Protein AF-A0A842Q7H6-F1 (afdb_monomer_lite)

pLDDT: mean 71.82, std 13.07, range [41.47, 90.31]

Structure (mmCIF, N/CA/C/O backbone):
data_AF-A0A842Q7H6-F1
#
_entry.id   AF-A0A842Q7H6-F1
#
loop_
_atom_site.group_PDB
_atom_site.id
_atom_site.type_symbol
_atom_site.label_atom_id
_atom_site.label_alt_id
_atom_site.label_comp_id
_atom_site.label_asym_id
_atom_site.label_entity_id
_atom_site.label_seq_id
_atom_site.pdbx_PDB_ins_code
_atom_site.Cartn_x
_atom_site.Cartn_y
_atom_site.Cartn_z
_atom_site.occupancy
_atom_site.B_iso_or_equiv
_atom_site.auth_seq_id
_atom_site.auth_comp_id
_atom_site.auth_asym_id
_atom_site.auth_atom_id
_atom_site.pdbx_PDB_model_num
ATOM 1 N N . LEU A 1 1 ? -30.939 -6.837 40.931 1.00 61.22 1 LEU A N 1
ATOM 2 C CA . LEU A 1 1 ? -31.053 -6.290 39.554 1.00 61.22 1 LEU A CA 1
ATOM 3 C C . LEU A 1 1 ? -29.913 -5.327 39.204 1.00 61.22 1 LEU A C 1
ATOM 5 O O . LEU A 1 1 ? -29.308 -5.512 38.159 1.00 61.22 1 LEU A O 1
ATOM 9 N N . SER A 1 2 ? -29.552 -4.369 40.066 1.00 64.31 2 SER A N 1
ATOM 10 C CA . SER A 1 2 ? -28.42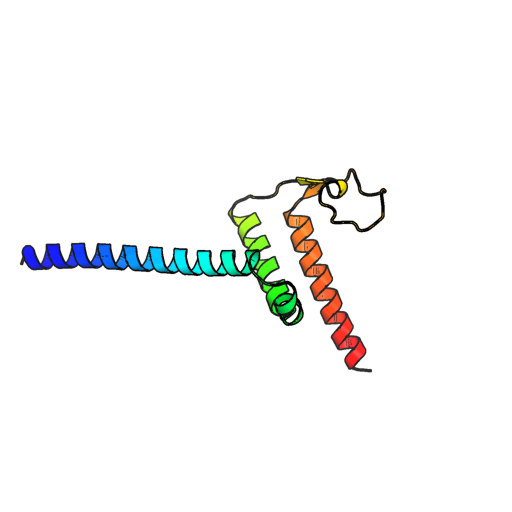4 -3.437 39.839 1.00 64.31 2 SER A CA 1
ATOM 11 C C . SER A 1 2 ? -27.049 -4.114 39.701 1.00 64.31 2 SER A C 1
ATOM 13 O O . SER A 1 2 ? -26.280 -3.755 38.820 1.00 64.31 2 SER A O 1
ATOM 15 N N . LEU A 1 3 ? -26.765 -5.144 40.506 1.00 68.00 3 LEU A N 1
ATOM 16 C CA . LEU A 1 3 ? -25.514 -5.921 40.442 1.00 68.00 3 LEU A CA 1
ATOM 17 C C . LEU A 1 3 ? -25.302 -6.644 39.099 1.00 68.00 3 LEU A C 1
ATOM 19 O O . LEU A 1 3 ? -24.196 -6.635 38.572 1.00 68.00 3 LEU A O 1
ATOM 23 N N . LEU A 1 4 ? -26.369 -7.213 38.527 1.00 69.06 4 LEU A N 1
ATOM 24 C CA . LEU A 1 4 ? -26.345 -7.866 37.208 1.00 69.06 4 LEU A CA 1
ATOM 25 C C . LEU A 1 4 ? -26.145 -6.860 36.067 1.00 69.06 4 LEU A C 1
ATOM 27 O O . LEU A 1 4 ? -25.526 -7.174 35.056 1.00 69.06 4 LEU A O 1
ATOM 31 N N . LYS A 1 5 ? -26.659 -5.637 36.234 1.00 71.56 5 LYS A N 1
ATOM 32 C CA . LYS A 1 5 ? -26.483 -4.560 35.257 1.00 71.56 5 LYS A CA 1
ATOM 33 C C . LYS A 1 5 ? -25.039 -4.044 35.254 1.00 71.56 5 LYS A C 1
ATOM 35 O O . LYS A 1 5 ? -24.456 -3.898 34.185 1.00 71.56 5 LYS A O 1
ATOM 40 N N . ASN A 1 6 ? -24.444 -3.866 36.435 1.00 76.31 6 ASN A N 1
ATOM 41 C CA . ASN A 1 6 ? -23.047 -3.446 36.557 1.00 76.31 6 ASN A CA 1
ATOM 42 C C . ASN A 1 6 ? -22.074 -4.505 36.020 1.00 76.31 6 ASN A C 1
ATOM 44 O O . ASN A 1 6 ? -21.147 -4.157 35.294 1.00 76.31 6 ASN A O 1
ATOM 48 N N . SER A 1 7 ? -22.298 -5.792 36.310 1.00 73.19 7 SER A N 1
ATOM 49 C CA . SER A 1 7 ? -21.436 -6.859 35.782 1.00 73.19 7 SER A CA 1
ATOM 50 C C . SER A 1 7 ? -21.556 -7.013 34.261 1.00 73.19 7 SER A C 1
ATOM 52 O O . SER A 1 7 ? -20.557 -7.262 33.589 1.00 73.19 7 SER A O 1
ATOM 54 N N . SER A 1 8 ? -22.752 -6.802 33.704 1.00 75.25 8 SER A N 1
ATOM 55 C CA . SER A 1 8 ? -22.994 -6.771 32.257 1.00 75.25 8 SER A CA 1
ATOM 56 C C . SER A 1 8 ? -22.254 -5.622 31.563 1.00 75.25 8 SER A C 1
ATOM 58 O O . SER A 1 8 ? -21.650 -5.833 30.513 1.00 75.25 8 SER A O 1
ATOM 60 N N . GLU A 1 9 ? -22.294 -4.406 32.116 1.00 77.50 9 GLU A N 1
ATOM 61 C CA . GLU A 1 9 ? -21.574 -3.252 31.554 1.00 77.50 9 GLU A CA 1
ATOM 62 C C . GLU A 1 9 ? -20.056 -3.426 31.636 1.00 77.50 9 GLU A C 1
ATOM 64 O O . GLU A 1 9 ? -19.334 -3.109 30.687 1.00 77.50 9 GLU A O 1
ATOM 69 N N . GLU A 1 10 ? -19.562 -3.959 32.752 1.00 79.56 10 GLU A N 1
ATOM 70 C CA . GLU A 1 10 ? -18.137 -4.211 32.933 1.00 79.56 10 GLU A CA 1
ATOM 71 C C . GLU A 1 10 ? -17.631 -5.296 31.970 1.00 79.56 10 GLU A C 1
ATOM 73 O O . GLU A 1 10 ? -16.566 -5.151 31.367 1.00 79.56 10 GLU A O 1
ATOM 78 N N . TYR A 1 11 ? -18.425 -6.346 31.748 1.00 76.69 11 TYR A N 1
ATOM 79 C CA . TYR A 1 11 ? -18.128 -7.384 30.7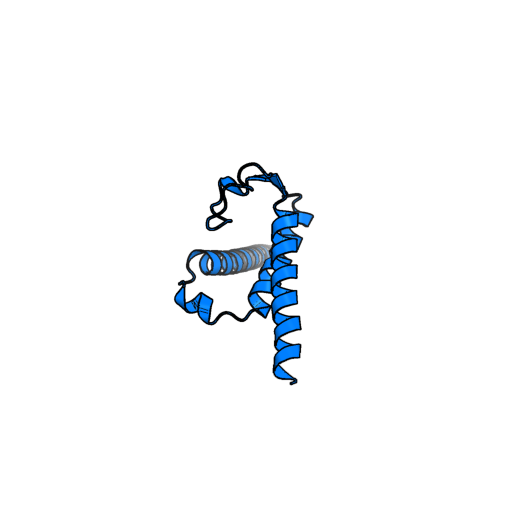65 1.00 76.69 11 TYR A CA 1
ATOM 80 C C . TYR A 1 11 ? -18.124 -6.839 29.329 1.00 76.69 11 TYR A C 1
ATOM 82 O O . TYR A 1 11 ? -17.182 -7.097 28.580 1.00 76.69 11 TYR A O 1
ATOM 90 N N . ALA A 1 12 ? -19.116 -6.024 28.957 1.00 76.44 12 ALA A N 1
ATOM 91 C CA . ALA A 1 12 ? -19.185 -5.406 27.633 1.00 76.44 12 ALA A CA 1
ATOM 92 C C . ALA A 1 12 ? -17.976 -4.495 27.350 1.00 76.44 12 ALA A C 1
ATOM 94 O O . ALA A 1 12 ? -17.416 -4.535 26.254 1.00 76.44 12 ALA A O 1
ATOM 95 N N . LYS A 1 13 ? -17.509 -3.731 28.350 1.00 83.06 13 LYS A N 1
ATOM 96 C CA . LYS A 1 13 ? -16.276 -2.932 28.237 1.00 83.06 13 LYS A CA 1
ATOM 97 C C . LYS A 1 13 ? -15.036 -3.798 28.016 1.00 83.06 13 LYS A C 1
ATOM 99 O O . LYS A 1 13 ? -14.212 -3.464 27.167 1.00 83.06 13 LYS A O 1
ATOM 104 N N . ARG A 1 14 ? -14.901 -4.908 28.751 1.00 80.88 14 ARG A N 1
ATOM 105 C CA . ARG A 1 14 ? -13.771 -5.842 28.586 1.00 80.88 14 ARG A CA 1
ATOM 106 C C . ARG A 1 14 ? -13.777 -6.498 27.206 1.00 80.88 14 ARG A C 1
ATOM 108 O O . ARG A 1 14 ? -12.723 -6.606 26.589 1.00 80.88 14 ARG A O 1
ATOM 115 N N . LEU A 1 15 ? -14.953 -6.878 26.708 1.00 80.94 15 LEU A N 1
ATOM 116 C CA . LEU A 1 15 ? -15.108 -7.467 25.379 1.00 80.94 15 LEU A CA 1
ATOM 117 C C . LEU A 1 15 ? -14.757 -6.460 24.272 1.00 80.94 15 LEU A C 1
ATOM 119 O O . LEU A 1 15 ? -14.000 -6.792 23.367 1.00 80.94 15 LEU A O 1
ATOM 123 N N . GLY A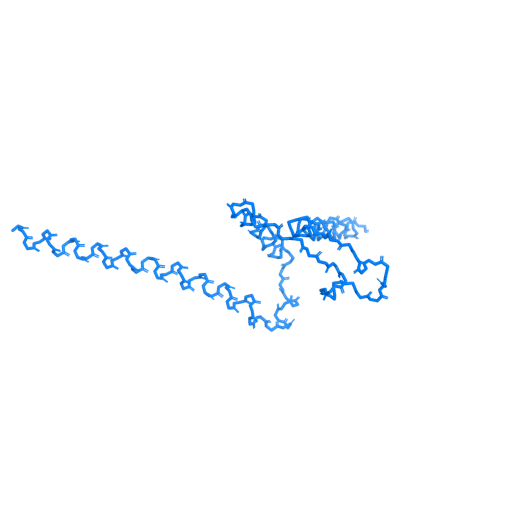 1 16 ? -15.230 -5.214 24.382 1.00 77.06 16 GLY A N 1
ATOM 124 C CA . GLY A 1 16 ? -14.866 -4.144 23.448 1.00 77.06 16 GLY A CA 1
ATOM 125 C C . GLY A 1 16 ? -13.359 -3.865 23.427 1.00 77.06 16 GLY A C 1
ATOM 126 O O . GLY A 1 16 ? -12.774 -3.726 22.357 1.00 77.06 16 GLY A O 1
ATOM 127 N N . GLY A 1 17 ? -12.711 -3.865 24.597 1.00 80.44 17 GLY A N 1
ATOM 128 C CA . GLY A 1 17 ? -11.254 -3.730 24.696 1.00 80.44 17 GLY A CA 1
ATOM 129 C C . GLY A 1 17 ? -10.486 -4.892 24.056 1.00 80.44 17 GLY A C 1
ATOM 130 O O . GLY A 1 17 ? -9.464 -4.664 23.415 1.00 80.44 17 GLY A O 1
ATOM 131 N N . ALA A 1 18 ? -10.988 -6.123 24.179 1.00 79.25 18 ALA A N 1
ATOM 132 C CA . ALA A 1 18 ? -10.372 -7.302 23.570 1.00 79.25 18 ALA A CA 1
ATOM 133 C C . ALA A 1 18 ? -10.424 -7.268 22.032 1.00 79.25 18 ALA A C 1
ATOM 135 O O . ALA A 1 18 ? -9.434 -7.608 21.390 1.00 79.25 18 ALA A O 1
ATOM 136 N N . VAL A 1 19 ? -11.537 -6.805 21.450 1.00 78.00 19 VAL A N 1
ATOM 137 C CA . VAL A 1 19 ? -11.691 -6.662 19.989 1.00 78.00 19 VAL A CA 1
ATOM 138 C C . VAL A 1 19 ? -10.711 -5.630 19.426 1.00 78.00 19 VAL A C 1
ATOM 140 O O . VAL A 1 19 ? -10.051 -5.896 18.425 1.00 78.00 19 VAL A O 1
ATOM 143 N N . ILE A 1 20 ? -10.555 -4.484 20.098 1.00 77.50 20 ILE A N 1
ATOM 144 C CA . ILE A 1 20 ? -9.592 -3.448 19.687 1.00 77.50 20 ILE A CA 1
ATOM 145 C C . ILE A 1 20 ? -8.162 -4.003 19.726 1.00 77.50 20 ILE A C 1
ATOM 147 O O . ILE A 1 20 ? -7.413 -3.852 18.761 1.00 77.50 20 ILE A O 1
ATOM 151 N N . LEU A 1 21 ? -7.795 -4.709 20.802 1.00 81.00 21 LEU A N 1
ATOM 152 C CA . LEU A 1 21 ? -6.477 -5.340 20.908 1.00 81.00 21 LEU A CA 1
ATOM 153 C C . LEU A 1 21 ? -6.242 -6.400 19.823 1.00 81.00 21 LEU A C 1
ATOM 155 O O . LEU A 1 21 ? -5.119 -6.547 19.345 1.00 81.00 21 LEU A O 1
ATOM 159 N N . GLU A 1 22 ? -7.270 -7.154 19.434 1.00 81.06 22 GLU A N 1
ATOM 160 C CA . GLU A 1 22 ? -7.168 -8.155 18.371 1.00 81.06 22 GLU A CA 1
ATOM 161 C C . GLU A 1 22 ? -6.902 -7.507 17.004 1.00 81.06 22 GLU A C 1
ATOM 163 O O . GLU A 1 22 ? -6.044 -7.979 16.250 1.00 81.06 22 GLU A O 1
ATOM 168 N N . GLU A 1 23 ? -7.571 -6.393 16.700 1.00 72.69 23 GLU A N 1
ATOM 169 C CA . GLU A 1 23 ? -7.324 -5.612 15.484 1.00 72.69 23 GLU A CA 1
ATOM 170 C C . GLU A 1 23 ? -5.915 -5.008 15.466 1.00 72.69 23 GLU A C 1
ATOM 172 O O . GLU A 1 23 ? -5.205 -5.119 14.460 1.00 72.69 23 GLU A O 1
ATOM 177 N N . GLU A 1 24 ? -5.467 -4.438 16.587 1.00 69.56 24 GLU A N 1
ATOM 178 C CA . GLU A 1 24 ? -4.108 -3.911 16.738 1.00 69.56 24 GLU A CA 1
ATOM 179 C C . GLU A 1 24 ? -3.053 -5.011 16.572 1.00 69.56 24 GLU A C 1
ATOM 181 O O . GLU A 1 24 ? -2.052 -4.823 15.875 1.00 69.56 24 GLU A O 1
ATOM 186 N N . LEU A 1 25 ? -3.289 -6.197 17.138 1.00 71.44 25 LEU A N 1
ATOM 187 C CA . LEU A 1 25 ? -2.387 -7.341 17.034 1.00 71.44 25 LEU A CA 1
ATOM 188 C C . LEU A 1 25 ? -2.355 -7.917 15.611 1.00 71.44 25 LEU A C 1
ATOM 190 O O . LEU A 1 25 ? -1.296 -8.323 15.119 1.00 71.44 25 LEU A O 1
ATOM 194 N N . ARG A 1 26 ? -3.494 -7.916 14.910 1.00 69.44 26 ARG A N 1
ATOM 195 C CA . ARG A 1 26 ? -3.572 -8.273 13.490 1.00 69.44 26 ARG A CA 1
ATOM 196 C C . ARG A 1 26 ? -2.784 -7.285 12.631 1.00 69.44 26 ARG A C 1
ATOM 198 O O . ARG A 1 26 ? -2.005 -7.719 11.782 1.00 69.44 26 ARG A O 1
ATOM 205 N N . LEU A 1 27 ? -2.925 -5.983 12.875 1.00 66.75 27 LEU A N 1
ATOM 206 C CA . LEU A 1 27 ? -2.152 -4.949 12.187 1.00 66.75 27 LEU A CA 1
ATOM 207 C C . LEU A 1 27 ? -0.651 -5.085 12.479 1.00 66.75 27 LEU A C 1
ATOM 209 O O . LEU A 1 27 ? 0.156 -5.056 11.552 1.00 66.75 27 LEU A O 1
ATOM 213 N N . ALA A 1 28 ? -0.271 -5.312 13.737 1.00 61.53 28 ALA A N 1
ATOM 214 C CA . ALA A 1 28 ? 1.117 -5.517 14.140 1.00 61.53 28 ALA A CA 1
ATOM 215 C C . ALA A 1 28 ? 1.745 -6.736 13.449 1.00 61.53 28 ALA A C 1
ATOM 217 O O . ALA A 1 28 ? 2.895 -6.670 13.023 1.00 61.53 28 ALA A O 1
ATOM 218 N N . ARG A 1 29 ? 0.993 -7.830 13.265 1.00 65.88 29 ARG A N 1
ATOM 219 C CA . ARG A 1 29 ? 1.446 -9.000 12.490 1.00 65.88 29 ARG A CA 1
ATOM 220 C C . ARG A 1 29 ? 1.654 -8.676 11.014 1.00 65.88 29 ARG A C 1
ATOM 222 O O . ARG A 1 29 ? 2.642 -9.131 10.449 1.00 65.88 29 ARG A O 1
ATOM 229 N N . VAL A 1 30 ? 0.774 -7.881 10.405 1.00 63.56 30 VAL A N 1
ATOM 230 C CA . VAL A 1 30 ? 0.930 -7.423 9.013 1.00 63.56 30 VAL A CA 1
ATOM 231 C C . VAL A 1 30 ? 2.160 -6.527 8.877 1.00 63.56 30 VAL A C 1
ATOM 233 O O . VAL A 1 30 ? 2.993 -6.764 8.009 1.00 63.56 30 VAL A O 1
ATOM 236 N N . ILE A 1 31 ? 2.329 -5.555 9.773 1.00 56.53 31 ILE A N 1
ATOM 237 C CA . ILE A 1 31 ? 3.502 -4.674 9.817 1.00 56.53 31 ILE A CA 1
ATOM 238 C C . ILE A 1 31 ? 4.779 -5.498 10.014 1.00 56.53 31 ILE A C 1
ATOM 240 O O . ILE A 1 31 ? 5.742 -5.343 9.269 1.00 56.53 31 ILE A O 1
ATOM 244 N N . MET A 1 32 ? 4.783 -6.428 10.968 1.00 54.28 32 MET A N 1
ATOM 245 C CA . MET A 1 32 ? 5.928 -7.297 11.215 1.00 54.28 32 MET A CA 1
ATOM 246 C C . MET A 1 32 ? 6.218 -8.200 10.014 1.00 54.28 32 MET A C 1
ATOM 248 O O . MET A 1 32 ? 7.383 -8.393 9.694 1.00 54.28 32 MET A O 1
ATOM 252 N N . ALA A 1 33 ? 5.203 -8.703 9.309 1.00 57.59 33 ALA A N 1
ATOM 253 C CA . ALA A 1 33 ? 5.397 -9.449 8.071 1.00 57.59 33 ALA A CA 1
ATOM 254 C C . ALA A 1 33 ? 6.012 -8.573 6.969 1.00 57.59 33 ALA A C 1
ATOM 256 O O . ALA A 1 33 ? 6.901 -9.043 6.277 1.00 57.59 33 ALA A O 1
ATOM 257 N N . ILE A 1 34 ? 5.624 -7.301 6.846 1.00 60.16 34 ILE A N 1
ATOM 258 C CA . ILE A 1 34 ? 6.221 -6.364 5.877 1.00 60.16 34 ILE A CA 1
ATOM 259 C C . ILE A 1 34 ? 7.700 -6.094 6.200 1.00 60.16 34 ILE A C 1
ATOM 261 O O . ILE A 1 34 ? 8.527 -6.082 5.293 1.00 60.16 34 ILE A O 1
ATOM 265 N N . PHE A 1 35 ? 8.049 -5.897 7.477 1.00 53.97 35 PHE A N 1
ATOM 266 C CA . PHE A 1 35 ? 9.411 -5.520 7.887 1.00 53.97 35 PHE A CA 1
ATOM 267 C C . PHE A 1 35 ? 10.366 -6.701 8.132 1.00 53.97 35 PHE A C 1
ATOM 269 O O . PHE A 1 35 ? 11.572 -6.540 7.969 1.00 53.97 35 PHE A O 1
ATOM 276 N N . LYS A 1 36 ? 9.865 -7.875 8.542 1.00 55.97 36 LYS A N 1
ATOM 277 C CA . LYS A 1 36 ? 10.674 -9.080 8.823 1.00 55.97 36 LYS A CA 1
ATOM 278 C C . LYS A 1 36 ? 10.635 -10.131 7.714 1.00 55.97 36 LYS A C 1
ATOM 280 O O . LYS A 1 36 ? 11.237 -11.185 7.907 1.00 55.97 36 LYS A O 1
ATOM 285 N N . TYR A 1 37 ? 9.942 -9.907 6.593 1.00 56.88 37 TYR A N 1
ATOM 286 C CA . TYR A 1 37 ? 9.908 -10.905 5.519 1.00 56.88 37 TYR A CA 1
ATOM 287 C C . TYR A 1 37 ? 11.336 -11.185 5.020 1.00 56.88 37 TYR A C 1
ATOM 289 O O . TYR A 1 37 ? 11.983 -10.272 4.502 1.00 56.88 37 TYR A O 1
ATOM 297 N N . PRO A 1 38 ? 11.858 -12.418 5.157 1.00 55.06 38 PRO A N 1
ATOM 298 C CA . PRO A 1 38 ? 13.142 -12.764 4.571 1.00 55.06 38 PRO A CA 1
ATOM 299 C C . PRO A 1 38 ? 13.036 -12.613 3.051 1.00 55.06 38 PRO A C 1
ATOM 301 O O . PRO A 1 38 ? 12.034 -13.022 2.458 1.00 55.06 38 PRO A O 1
ATOM 304 N N . ALA A 1 39 ? 14.077 -12.085 2.404 1.00 58.72 39 ALA A N 1
ATOM 305 C CA . ALA A 1 39 ? 14.138 -11.944 0.944 1.00 58.72 39 ALA A CA 1
ATOM 306 C C . ALA A 1 39 ? 13.852 -13.264 0.190 1.00 58.72 39 ALA A C 1
ATOM 308 O O . ALA A 1 39 ? 13.427 -13.250 -0.962 1.00 58.72 39 ALA A O 1
ATOM 309 N N . GLU A 1 40 ? 14.040 -14.411 0.846 1.00 56.00 40 GLU A N 1
ATOM 310 C CA . GLU A 1 40 ? 13.699 -15.736 0.324 1.00 56.00 40 GLU A CA 1
ATOM 311 C C . GLU A 1 40 ? 12.192 -16.004 0.258 1.00 56.00 40 GLU A C 1
ATOM 313 O O . GLU A 1 40 ? 11.725 -16.556 -0.734 1.00 56.00 40 GLU A O 1
ATOM 318 N N . MET A 1 41 ? 11.409 -15.572 1.254 1.00 56.59 41 MET A N 1
ATOM 319 C CA . MET A 1 41 ? 9.949 -15.708 1.196 1.00 56.59 41 MET A CA 1
ATOM 320 C C . MET A 1 41 ? 9.343 -14.747 0.166 1.00 56.59 41 MET A C 1
ATOM 322 O O . MET A 1 41 ? 8.332 -15.074 -0.450 1.00 56.59 41 MET A O 1
ATOM 326 N N . ALA A 1 42 ? 9.984 -13.598 -0.080 1.00 60.44 42 ALA A N 1
ATOM 327 C CA . ALA A 1 42 ? 9.558 -12.658 -1.117 1.00 60.44 42 ALA A CA 1
ATOM 328 C C . ALA A 1 42 ? 9.591 -13.275 -2.530 1.00 60.44 42 ALA A C 1
ATOM 330 O O . ALA A 1 42 ? 8.765 -12.911 -3.362 1.00 60.44 42 ALA A O 1
ATOM 331 N N . LYS A 1 43 ? 10.482 -14.246 -2.793 1.00 61.03 43 LYS A N 1
ATOM 332 C CA . LYS A 1 43 ? 10.548 -14.961 -4.085 1.00 61.03 43 LYS A CA 1
ATOM 333 C C . LYS A 1 43 ? 9.305 -15.806 -4.374 1.00 61.03 43 LYS A C 1
ATOM 335 O O . LYS A 1 43 ? 8.977 -16.012 -5.535 1.00 61.03 43 LYS A O 1
ATOM 340 N N . ASN A 1 44 ? 8.631 -16.284 -3.329 1.00 63.84 44 ASN A N 1
ATOM 341 C CA . ASN A 1 44 ? 7.456 -17.153 -3.437 1.00 63.84 44 ASN A CA 1
ATOM 342 C C . ASN A 1 44 ? 6.138 -16.380 -3.295 1.00 63.84 44 ASN A C 1
ATOM 344 O O . ASN A 1 44 ? 5.064 -16.982 -3.256 1.00 63.84 44 ASN A O 1
ATOM 348 N N . LEU A 1 45 ? 6.203 -15.055 -3.166 1.00 67.81 45 LEU A N 1
ATOM 349 C CA . LEU A 1 45 ? 5.022 -14.233 -2.981 1.00 67.81 45 LEU A CA 1
ATOM 350 C C . LEU A 1 45 ? 4.297 -14.079 -4.319 1.00 67.81 45 LEU A C 1
ATOM 352 O O . LEU A 1 45 ? 4.887 -13.634 -5.303 1.00 67.81 45 LEU A O 1
ATOM 356 N N . SER A 1 46 ? 3.010 -14.432 -4.353 1.00 78.56 46 SER A N 1
ATOM 357 C CA . SER A 1 46 ? 2.198 -14.223 -5.554 1.00 78.56 46 SER A CA 1
ATOM 358 C C . SER A 1 46 ? 2.174 -12.740 -5.929 1.00 78.56 46 SER A C 1
ATOM 360 O O . SER A 1 46 ? 2.018 -11.866 -5.071 1.00 78.56 46 SER A O 1
ATOM 362 N N . ILE A 1 47 ? 2.270 -12.461 -7.227 1.00 79.38 47 ILE A N 1
ATOM 363 C CA . ILE A 1 47 ? 2.169 -11.105 -7.769 1.00 79.38 47 ILE A CA 1
ATOM 364 C C . ILE A 1 47 ? 0.805 -10.478 -7.424 1.00 79.38 47 ILE A C 1
ATOM 366 O O . ILE A 1 47 ? 0.743 -9.283 -7.134 1.00 79.38 47 ILE A O 1
ATOM 370 N N . ASP A 1 48 ? -0.263 -11.277 -7.332 1.00 75.19 48 ASP A N 1
ATOM 371 C CA . ASP A 1 48 ? -1.592 -10.807 -6.913 1.00 75.19 48 ASP A CA 1
ATOM 372 C C . ASP A 1 48 ? -1.568 -10.191 -5.509 1.00 75.19 48 ASP A C 1
ATOM 374 O O . ASP A 1 48 ? -2.222 -9.181 -5.239 1.00 75.19 48 ASP A O 1
ATOM 378 N N . TYR A 1 49 ? -0.762 -10.762 -4.609 1.00 75.56 49 TYR A N 1
ATOM 379 C CA . TYR A 1 49 ? -0.592 -10.232 -3.260 1.00 75.56 49 TYR A CA 1
ATOM 380 C C . TYR A 1 49 ? 0.150 -8.890 -3.277 1.00 75.56 49 TYR A C 1
ATOM 382 O O . TYR A 1 49 ? -0.196 -7.979 -2.525 1.00 75.56 49 TYR A O 1
ATOM 390 N N . VAL A 1 50 ? 1.129 -8.719 -4.170 1.00 79.75 50 VAL A N 1
ATOM 391 C CA . VAL A 1 50 ? 1.828 -7.436 -4.348 1.00 79.75 50 VAL A CA 1
ATOM 392 C C . VAL A 1 50 ? 0.861 -6.354 -4.838 1.00 79.75 50 VAL A C 1
ATOM 394 O O . VAL A 1 50 ? 0.862 -5.246 -4.300 1.00 79.75 50 VAL A O 1
ATOM 397 N N . ILE A 1 51 ? -0.010 -6.677 -5.800 1.00 83.31 51 ILE A N 1
ATOM 398 C CA . ILE A 1 51 ? -1.047 -5.756 -6.293 1.00 83.31 51 ILE A CA 1
ATOM 399 C C . ILE A 1 51 ? -2.001 -5.362 -5.161 1.00 83.31 51 ILE A C 1
ATOM 401 O O . ILE A 1 51 ? -2.264 -4.172 -4.973 1.00 83.31 51 ILE A O 1
ATOM 405 N N . LEU A 1 52 ? -2.457 -6.330 -4.358 1.00 81.31 52 LEU A N 1
ATOM 406 C CA . LEU A 1 52 ? -3.336 -6.079 -3.214 1.00 81.31 52 LEU A CA 1
ATOM 407 C C . LEU A 1 52 ? -2.706 -5.105 -2.203 1.00 81.31 52 LEU A C 1
ATOM 409 O O . LEU A 1 52 ? -3.378 -4.197 -1.707 1.00 81.31 52 LEU A O 1
ATOM 413 N N . MET A 1 53 ? -1.413 -5.267 -1.917 1.00 82.06 53 MET A N 1
ATOM 414 C CA . MET A 1 53 ? -0.680 -4.395 -0.996 1.00 82.06 53 MET A CA 1
ATOM 415 C C . MET A 1 53 ? -0.517 -2.973 -1.546 1.00 82.06 53 MET A C 1
ATOM 417 O O . MET A 1 53 ? -0.693 -2.004 -0.803 1.00 82.06 53 MET A O 1
ATOM 421 N N . LEU A 1 54 ? -0.235 -2.828 -2.844 1.00 86.25 54 LEU A N 1
ATOM 422 C CA . LEU A 1 54 ? -0.167 -1.518 -3.499 1.00 86.25 54 LEU A CA 1
ATOM 423 C C . LEU A 1 54 ? -1.530 -0.812 -3.478 1.00 86.25 54 LEU A C 1
ATOM 425 O O . LEU A 1 54 ? -1.598 0.379 -3.178 1.00 86.25 54 LEU A O 1
ATOM 429 N N . ASP A 1 55 ? -2.623 -1.539 -3.706 1.00 86.75 55 ASP A N 1
ATOM 430 C CA . ASP A 1 55 ? -3.982 -0.996 -3.613 1.00 86.75 55 ASP A CA 1
ATOM 431 C C . ASP A 1 55 ? -4.353 -0.556 -2.192 1.00 86.75 55 ASP A C 1
ATOM 433 O O . ASP A 1 55 ? -4.986 0.491 -2.005 1.00 86.75 55 ASP A O 1
ATOM 437 N N . ALA A 1 56 ? -3.942 -1.318 -1.177 1.00 83.31 56 ALA A N 1
ATOM 438 C CA . ALA A 1 56 ? -4.112 -0.925 0.218 1.00 83.31 56 ALA A CA 1
ATOM 439 C C . ALA A 1 56 ? -3.354 0.378 0.525 1.00 83.31 56 ALA A C 1
ATOM 441 O O . ALA A 1 56 ? -3.926 1.296 1.117 1.00 83.31 56 ALA A O 1
ATOM 442 N N . ALA A 1 57 ? -2.106 0.500 0.061 1.00 84.75 57 ALA A N 1
ATOM 443 C CA . ALA A 1 57 ? -1.309 1.712 0.224 1.00 84.75 57 ALA A CA 1
ATOM 444 C C . ALA A 1 57 ? -1.959 2.929 -0.463 1.00 84.75 57 ALA A C 1
ATOM 446 O O . ALA A 1 57 ? -2.091 3.981 0.163 1.00 84.75 57 ALA A O 1
ATOM 447 N N . ILE A 1 58 ? -2.461 2.776 -1.697 1.00 88.56 58 ILE A N 1
ATOM 448 C CA . ILE A 1 58 ? -3.194 3.831 -2.424 1.00 88.56 58 ILE A CA 1
ATOM 449 C C . ILE A 1 58 ? -4.399 4.317 -1.612 1.00 88.56 58 ILE A C 1
ATOM 451 O O . ILE A 1 58 ? -4.590 5.524 -1.438 1.00 88.56 58 ILE A O 1
ATOM 455 N N . LYS A 1 59 ? -5.214 3.391 -1.090 1.00 85.75 59 LYS A N 1
ATOM 456 C CA . LYS A 1 59 ? -6.395 3.731 -0.280 1.00 85.75 59 LYS A CA 1
ATOM 457 C C . LYS A 1 59 ? -6.007 4.485 0.989 1.00 85.75 59 LYS A C 1
ATOM 459 O O . LYS A 1 59 ? -6.621 5.507 1.288 1.00 85.75 59 LYS A O 1
ATOM 464 N N . ILE A 1 60 ? -4.975 4.030 1.701 1.00 85.94 60 ILE A N 1
ATOM 465 C CA . ILE A 1 60 ? -4.484 4.688 2.920 1.00 85.94 60 ILE A CA 1
ATOM 466 C C . ILE A 1 60 ? -4.003 6.109 2.615 1.00 85.94 60 ILE A C 1
ATOM 468 O O . ILE A 1 60 ? -4.416 7.042 3.304 1.00 85.94 60 ILE A O 1
ATOM 472 N N . CYS A 1 61 ? -3.186 6.290 1.574 1.00 84.06 61 CYS A N 1
ATOM 473 C CA . CYS A 1 61 ? -2.695 7.603 1.157 1.00 84.06 61 CYS A CA 1
ATOM 474 C C . CYS A 1 61 ? -3.846 8.566 0.844 1.00 84.06 61 CYS A C 1
ATOM 476 O O . CYS A 1 61 ? -3.842 9.698 1.323 1.00 84.06 61 CYS A O 1
ATOM 478 N N . ARG A 1 62 ? -4.867 8.106 0.107 1.00 87.94 62 ARG A N 1
ATOM 479 C CA . ARG A 1 62 ? -6.045 8.918 -0.239 1.00 87.94 62 ARG A CA 1
ATOM 480 C C . ARG A 1 62 ? -6.880 9.287 0.986 1.00 87.94 62 ARG A C 1
ATOM 482 O O . ARG A 1 62 ? -7.209 10.454 1.155 1.00 87.94 62 ARG A O 1
ATOM 489 N N . VAL A 1 63 ? -7.195 8.320 1.849 1.00 87.12 63 VAL A N 1
ATOM 490 C CA . VAL A 1 63 ? -8.038 8.547 3.038 1.00 87.12 63 VAL A CA 1
ATOM 491 C C . VAL A 1 63 ? -7.340 9.443 4.059 1.00 87.12 63 VAL A C 1
ATOM 493 O O . VAL A 1 63 ? -7.982 10.292 4.669 1.00 87.12 63 VAL A O 1
ATOM 496 N N . LYS A 1 64 ? -6.027 9.275 4.251 1.00 81.75 64 LYS A N 1
ATOM 497 C CA . LYS A 1 64 ? -5.253 10.066 5.218 1.00 81.75 64 LYS A CA 1
ATOM 498 C C . LYS A 1 64 ? -4.694 11.373 4.644 1.00 81.75 64 LYS A C 1
ATOM 500 O O . LYS A 1 64 ? -4.065 12.116 5.388 1.00 81.75 64 LYS A O 1
ATOM 505 N N . GLY A 1 65 ? -4.871 11.644 3.348 1.00 83.69 65 GLY A N 1
ATOM 506 C CA . GLY A 1 65 ? -4.275 12.809 2.683 1.00 83.69 65 GLY A CA 1
ATOM 507 C C . GLY A 1 65 ? -2.739 12.798 2.676 1.00 83.69 65 GLY A C 1
ATOM 508 O O . GLY A 1 65 ? -2.113 13.853 2.615 1.00 83.69 65 GLY A O 1
ATOM 509 N N . ILE A 1 66 ? -2.117 11.619 2.767 1.00 82.00 66 ILE A N 1
ATOM 510 C CA . ILE A 1 66 ? -0.658 11.465 2.804 1.00 82.00 66 ILE A CA 1
ATOM 511 C C . ILE A 1 66 ? -0.149 11.375 1.366 1.00 82.00 66 ILE A C 1
ATOM 513 O O . ILE A 1 66 ? -0.306 10.342 0.715 1.00 82.00 66 ILE A O 1
ATOM 517 N N . ASN A 1 67 ? 0.480 12.444 0.878 1.00 88.69 67 ASN A N 1
ATOM 518 C CA . ASN A 1 67 ? 1.125 12.463 -0.437 1.00 88.69 67 ASN A CA 1
ATOM 519 C C . ASN A 1 67 ? 2.433 13.278 -0.425 1.00 88.69 67 ASN A C 1
ATOM 521 O O . ASN A 1 67 ? 2.511 14.337 -1.052 1.00 88.69 67 ASN A O 1
ATOM 525 N N . PRO A 1 68 ? 3.460 12.841 0.328 1.00 83.56 68 PRO A N 1
ATOM 526 C CA . PRO A 1 68 ? 4.747 13.519 0.325 1.00 83.56 68 PRO A CA 1
ATOM 527 C C . PRO A 1 68 ? 5.400 13.429 -1.059 1.00 83.56 68 PRO A C 1
ATOM 529 O O . PRO A 1 68 ? 5.225 12.452 -1.795 1.00 83.56 68 PRO A O 1
ATOM 532 N N . LYS A 1 69 ? 6.190 14.448 -1.395 1.00 84.12 69 LYS A N 1
ATOM 533 C CA . LYS A 1 69 ? 7.083 14.407 -2.552 1.00 84.12 69 LYS A CA 1
ATOM 534 C C . LYS A 1 69 ? 8.341 13.631 -2.178 1.00 84.12 69 LYS A C 1
ATOM 536 O O . LYS A 1 69 ? 8.932 13.879 -1.131 1.00 84.12 69 LYS A O 1
ATOM 541 N N . ILE A 1 70 ? 8.721 12.689 -3.029 1.00 77.56 70 ILE A N 1
ATOM 542 C CA . ILE A 1 70 ? 9.921 11.872 -2.891 1.00 77.56 70 ILE A CA 1
ATOM 543 C C . ILE A 1 70 ? 10.880 12.286 -3.998 1.00 77.56 70 ILE A C 1
ATOM 545 O O . ILE A 1 70 ? 10.526 12.251 -5.179 1.00 77.56 70 ILE A O 1
ATOM 549 N N . LYS A 1 71 ? 12.108 12.627 -3.617 1.00 74.69 71 LYS A N 1
ATOM 550 C CA . LYS A 1 71 ? 13.193 12.817 -4.573 1.00 74.69 71 LYS A CA 1
ATOM 551 C C . LYS A 1 71 ? 13.672 11.462 -5.061 1.00 74.69 71 LYS A C 1
ATOM 553 O O . LYS A 1 71 ? 14.221 10.668 -4.296 1.00 74.69 71 LYS A O 1
ATOM 558 N N . VAL A 1 72 ? 13.503 11.209 -6.352 1.00 67.56 72 VAL A N 1
ATOM 559 C CA . VAL A 1 72 ? 13.861 9.923 -6.970 1.00 67.56 72 VAL A CA 1
ATOM 560 C C . VAL A 1 72 ? 15.368 9.636 -6.866 1.00 67.56 72 VAL A C 1
ATOM 562 O O . VAL A 1 72 ? 15.768 8.477 -6.764 1.00 67.56 72 VAL A O 1
ATOM 565 N N . GLY A 1 73 ? 16.198 10.686 -6.824 1.00 60.53 73 GLY A N 1
ATOM 566 C CA . GLY A 1 73 ? 17.655 10.584 -6.690 1.00 60.53 73 GLY A CA 1
ATOM 567 C C . GLY A 1 73 ? 18.169 10.173 -5.310 1.00 60.53 73 GLY A C 1
ATOM 568 O O . GLY A 1 73 ? 19.195 9.508 -5.230 1.00 60.53 73 GLY A O 1
ATOM 569 N N . GLU A 1 74 ? 17.474 10.538 -4.231 1.00 57.53 74 GLU A N 1
ATOM 570 C CA . GLU A 1 74 ? 17.926 10.255 -2.856 1.00 57.53 74 GLU A CA 1
ATOM 571 C C . GLU A 1 74 ? 17.533 8.839 -2.400 1.00 57.53 74 GLU A C 1
ATOM 573 O O . GLU A 1 74 ? 18.185 8.254 -1.541 1.00 57.53 74 GLU A O 1
ATOM 578 N N . ALA A 1 75 ? 16.498 8.252 -3.006 1.00 53.31 75 ALA A N 1
ATOM 579 C CA . ALA A 1 75 ? 15.917 6.987 -2.564 1.00 53.31 75 ALA A CA 1
ATOM 580 C C . ALA A 1 75 ? 16.535 5.722 -3.204 1.00 53.31 75 ALA A C 1
ATOM 582 O O . ALA A 1 75 ? 16.011 4.631 -3.002 1.00 53.31 75 ALA A O 1
ATOM 583 N N . SER A 1 76 ? 17.622 5.829 -3.985 1.00 54.28 76 SER A N 1
ATOM 584 C CA . SER A 1 76 ? 18.258 4.689 -4.687 1.00 54.28 76 SER A CA 1
ATOM 585 C C . SER A 1 76 ? 17.285 3.848 -5.548 1.00 54.28 76 SER A C 1
ATOM 587 O O . SER A 1 76 ? 17.530 2.682 -5.840 1.00 54.28 76 SER A O 1
ATOM 589 N N . ILE A 1 77 ? 16.161 4.442 -5.973 1.00 57.41 77 ILE A N 1
ATOM 590 C CA . ILE A 1 77 ? 15.112 3.777 -6.773 1.00 57.41 77 ILE A CA 1
ATOM 591 C C . ILE A 1 77 ? 15.600 3.522 -8.207 1.00 57.41 77 ILE A C 1
ATOM 593 O O . ILE A 1 77 ? 15.113 2.629 -8.896 1.00 57.41 77 ILE A O 1
ATOM 597 N N . VAL A 1 78 ? 16.583 4.299 -8.665 1.00 55.31 78 VAL A N 1
ATOM 598 C CA . VAL A 1 78 ? 17.160 4.183 -10.002 1.00 55.31 78 VAL A CA 1
ATOM 599 C C . VAL A 1 78 ? 18.537 3.548 -9.881 1.00 55.31 78 VAL A C 1
ATOM 601 O O . VAL A 1 78 ? 19.502 4.201 -9.485 1.00 55.31 78 VAL A O 1
ATOM 604 N N . ALA A 1 79 ? 18.644 2.277 -10.261 1.00 52.12 79 ALA A N 1
ATOM 605 C CA . ALA A 1 79 ? 19.938 1.667 -10.513 1.00 52.12 79 ALA A CA 1
ATOM 606 C C . ALA A 1 79 ? 20.588 2.371 -11.722 1.00 52.12 79 ALA A C 1
ATOM 608 O O . ALA A 1 79 ? 20.155 2.207 -12.859 1.00 52.12 79 ALA A O 1
ATOM 609 N N . GLY A 1 80 ? 21.609 3.190 -11.467 1.00 50.97 80 GLY A N 1
ATOM 610 C CA . GLY A 1 80 ? 22.661 3.494 -12.443 1.00 50.97 80 GLY A CA 1
ATOM 611 C C . GLY A 1 80 ? 22.550 4.753 -13.309 1.00 50.97 80 GLY A C 1
ATOM 612 O O . GLY A 1 80 ? 23.555 5.107 -13.916 1.00 50.97 80 GLY A O 1
ATOM 613 N N . ASN A 1 81 ? 21.429 5.486 -13.359 1.00 50.47 81 ASN A N 1
ATOM 614 C CA . ASN A 1 81 ? 21.288 6.598 -14.319 1.00 50.47 81 ASN A CA 1
ATOM 615 C C . ASN A 1 81 ? 21.046 7.955 -13.630 1.00 50.47 81 ASN A C 1
ATOM 617 O O . ASN A 1 81 ? 19.930 8.302 -13.249 1.00 50.47 81 ASN A O 1
ATOM 621 N N . SER A 1 82 ? 22.115 8.754 -13.545 1.00 52.75 82 SER A N 1
ATOM 622 C CA . SER A 1 82 ? 22.233 10.098 -12.940 1.00 52.75 82 SER A CA 1
ATOM 623 C C . SER A 1 82 ? 21.308 11.199 -13.512 1.00 52.75 82 SER A C 1
ATOM 625 O O . SER A 1 82 ? 21.403 12.348 -13.088 1.00 52.75 82 SER A O 1
ATOM 627 N N . LEU A 1 83 ? 20.426 10.903 -14.471 1.00 55.72 83 LEU A N 1
ATOM 628 C CA . LEU A 1 83 ? 19.605 11.911 -15.165 1.00 55.72 83 LEU A CA 1
ATOM 629 C C . LEU A 1 83 ? 18.290 12.261 -14.443 1.00 55.72 83 LEU A C 1
ATOM 631 O O . LEU A 1 83 ? 17.623 13.218 -14.819 1.00 55.72 83 LEU A O 1
ATOM 635 N N . VAL A 1 84 ? 17.910 11.502 -13.410 1.00 56.78 84 VAL A N 1
ATOM 636 C CA . VAL A 1 84 ? 16.615 11.640 -12.706 1.00 56.78 84 VAL A CA 1
ATOM 637 C C . VAL A 1 84 ? 16.794 12.185 -11.277 1.00 56.78 84 VAL A C 1
ATOM 639 O O . VAL A 1 84 ? 15.836 12.294 -10.514 1.00 56.78 84 VAL A O 1
ATOM 642 N N . SER A 1 85 ? 18.021 12.554 -10.891 1.00 56.94 85 SER A N 1
ATOM 643 C CA . SER A 1 85 ? 18.393 12.835 -9.496 1.00 56.94 85 SER A CA 1
ATOM 644 C C . SER A 1 85 ? 17.775 14.101 -8.878 1.00 56.94 85 SER A C 1
ATOM 646 O O . SER A 1 85 ? 17.962 14.340 -7.690 1.00 56.94 85 SER A O 1
ATOM 648 N N . GLY A 1 86 ? 16.984 14.869 -9.631 1.00 61.00 86 GLY A N 1
ATOM 649 C CA . GLY A 1 86 ? 16.277 16.063 -9.152 1.00 61.00 86 GLY A CA 1
ATOM 650 C C . GLY A 1 86 ? 14.760 16.042 -9.350 1.00 61.00 86 GLY A C 1
ATOM 651 O O . GLY A 1 86 ? 14.128 17.081 -9.179 1.00 61.00 86 GLY A O 1
ATOM 652 N N . ILE A 1 87 ? 14.166 14.911 -9.752 1.00 73.25 87 ILE A N 1
ATOM 653 C CA . ILE A 1 87 ? 12.715 14.850 -9.970 1.00 73.25 87 ILE A CA 1
ATOM 654 C C . ILE A 1 87 ? 12.009 14.522 -8.657 1.00 73.25 87 ILE A C 1
ATOM 656 O O . ILE A 1 87 ? 12.189 13.442 -8.087 1.00 73.25 87 ILE A O 1
ATOM 660 N N . ASP A 1 88 ? 11.163 15.453 -8.227 1.00 78.69 88 ASP A N 1
ATOM 661 C CA . ASP A 1 88 ? 10.174 15.217 -7.187 1.00 78.69 88 ASP A CA 1
ATOM 662 C C . ASP A 1 88 ? 8.993 14.452 -7.776 1.00 78.69 88 ASP A C 1
ATOM 664 O O . ASP A 1 88 ? 8.299 14.926 -8.681 1.00 78.69 88 ASP A O 1
ATOM 668 N N . VAL A 1 89 ? 8.735 13.271 -7.228 1.00 81.31 89 VAL A N 1
ATOM 669 C CA . VAL A 1 89 ? 7.563 12.473 -7.572 1.00 81.31 89 VAL A CA 1
ATOM 670 C C . VAL A 1 89 ? 6.675 12.359 -6.348 1.00 81.31 89 VAL A C 1
ATOM 672 O O . VAL A 1 89 ? 7.123 12.054 -5.247 1.00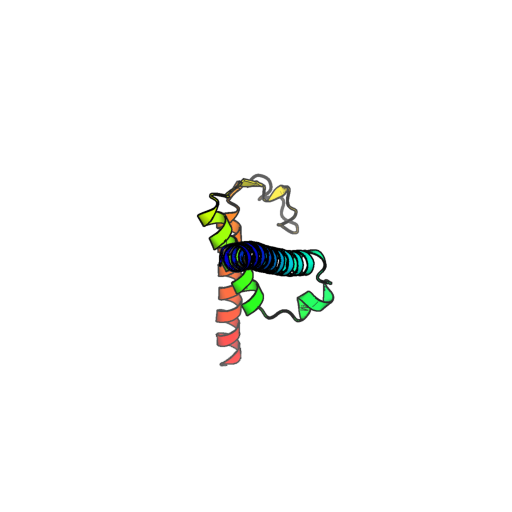 81.31 89 VAL A O 1
ATOM 675 N N . GLU A 1 90 ? 5.388 12.608 -6.542 1.00 86.69 90 GLU A N 1
ATOM 676 C CA . GLU A 1 90 ? 4.379 12.355 -5.521 1.00 86.69 90 GLU A CA 1
ATOM 677 C C . GLU A 1 90 ? 4.333 10.864 -5.177 1.00 86.69 90 GLU A C 1
ATOM 679 O O . GLU A 1 90 ? 4.192 10.021 -6.068 1.00 86.69 90 GLU A O 1
ATOM 684 N N . MET A 1 91 ? 4.410 10.536 -3.885 1.00 84.81 91 MET A N 1
ATOM 685 C CA . MET A 1 91 ? 4.351 9.157 -3.393 1.00 84.81 91 MET A CA 1
ATOM 686 C C . MET A 1 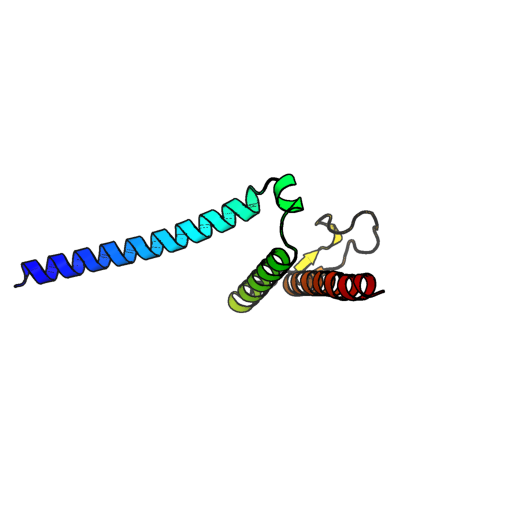91 ? 3.161 8.390 -3.980 1.00 84.81 91 MET A C 1
ATOM 688 O O . MET A 1 91 ? 3.322 7.257 -4.432 1.00 84.81 91 MET A O 1
ATOM 692 N N . LEU A 1 92 ? 1.978 9.009 -4.033 1.00 88.12 92 LEU A N 1
ATOM 693 C CA . LEU A 1 92 ? 0.782 8.363 -4.568 1.00 88.12 92 LEU A CA 1
ATOM 694 C C . LEU A 1 92 ? 0.951 7.990 -6.048 1.00 88.12 92 LEU A C 1
ATOM 696 O O . LEU A 1 92 ? 0.652 6.863 -6.441 1.00 88.12 92 LEU A O 1
ATOM 700 N N . ARG A 1 93 ? 1.501 8.905 -6.856 1.00 87.38 93 ARG A N 1
ATOM 701 C CA . ARG A 1 93 ? 1.782 8.656 -8.278 1.00 87.38 93 ARG A CA 1
ATOM 702 C C . ARG A 1 93 ? 2.797 7.537 -8.473 1.00 87.38 93 ARG A C 1
ATOM 704 O O . ARG A 1 93 ? 2.661 6.763 -9.420 1.00 87.38 93 ARG A O 1
ATOM 711 N N . LEU A 1 94 ? 3.791 7.445 -7.593 1.00 86.19 94 LEU A N 1
ATOM 712 C CA . LEU A 1 94 ? 4.791 6.384 -7.629 1.00 86.19 94 LEU A CA 1
ATOM 713 C C . LEU A 1 94 ? 4.156 5.010 -7.365 1.00 86.19 94 LEU A C 1
ATOM 715 O O . LEU A 1 94 ? 4.368 4.083 -8.143 1.00 86.19 94 LEU A O 1
ATOM 719 N N . ILE A 1 95 ? 3.325 4.894 -6.325 1.00 88.75 95 ILE A N 1
ATOM 720 C CA . ILE A 1 95 ? 2.640 3.642 -5.959 1.00 88.75 95 ILE A CA 1
ATOM 721 C C . ILE A 1 95 ? 1.657 3.215 -7.065 1.00 88.75 95 ILE A C 1
ATOM 723 O O . ILE A 1 95 ? 1.651 2.057 -7.483 1.00 88.75 95 ILE A O 1
ATOM 727 N N . GLU A 1 96 ? 0.873 4.151 -7.610 1.00 90.31 96 GLU A N 1
ATOM 728 C CA . GLU A 1 96 ? -0.025 3.893 -8.747 1.00 90.31 96 GLU A CA 1
ATOM 729 C C . GLU A 1 96 ? 0.738 3.519 -10.029 1.00 90.31 96 GLU A C 1
ATOM 731 O O . GLU A 1 96 ? 0.255 2.747 -10.860 1.00 90.31 96 GLU A O 1
ATOM 736 N N . GLY A 1 97 ? 1.925 4.092 -10.230 1.00 88.81 97 GLY A N 1
ATOM 737 C CA . GLY A 1 97 ? 2.832 3.726 -11.315 1.00 88.81 97 GLY A CA 1
ATOM 738 C C . GLY A 1 97 ? 3.348 2.296 -11.172 1.00 88.81 97 GLY A C 1
ATOM 739 O O . GLY A 1 97 ? 3.263 1.526 -12.128 1.00 88.81 97 GLY A O 1
ATOM 740 N N . ALA A 1 98 ? 3.812 1.927 -9.975 1.00 87.44 98 ALA A N 1
ATOM 741 C CA . ALA A 1 98 ? 4.290 0.583 -9.664 1.00 87.44 98 ALA A CA 1
ATOM 742 C C . ALA A 1 98 ? 3.200 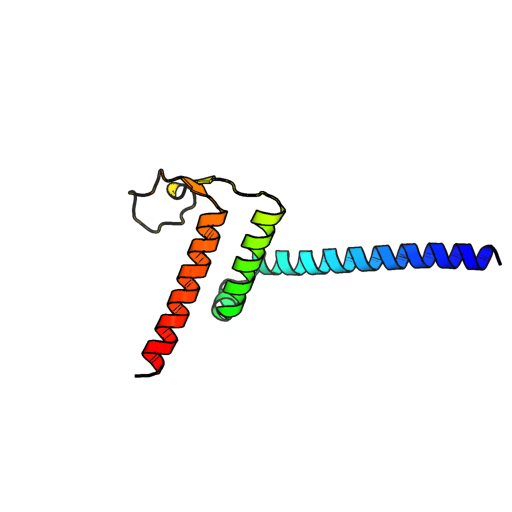-0.472 -9.892 1.00 87.44 98 ALA A C 1
ATOM 744 O O . ALA A 1 98 ? 3.451 -1.468 -10.569 1.00 87.44 98 ALA A O 1
ATOM 745 N N . ARG A 1 99 ? 1.968 -0.218 -9.425 1.00 89.31 99 ARG A N 1
ATOM 746 C CA . ARG A 1 99 ? 0.835 -1.133 -9.641 1.00 89.31 99 ARG A CA 1
ATOM 747 C C . ARG A 1 99 ? 0.580 -1.373 -11.129 1.00 89.31 99 ARG A C 1
ATOM 749 O O . ARG A 1 99 ? 0.568 -2.517 -11.572 1.00 89.31 99 ARG A O 1
ATOM 756 N N . ARG A 1 100 ? 0.475 -0.295 -11.916 1.00 88.06 100 ARG A N 1
ATOM 757 C CA . ARG A 1 100 ? 0.262 -0.373 -13.373 1.00 88.06 100 ARG A CA 1
ATOM 758 C C . ARG A 1 100 ? 1.391 -1.099 -14.101 1.00 88.06 100 ARG A C 1
ATOM 760 O O . ARG A 1 100 ? 1.137 -1.793 -15.081 1.00 88.06 100 ARG A O 1
ATOM 767 N N . ALA A 1 101 ? 2.638 -0.919 -13.670 1.00 86.75 101 ALA A N 1
ATOM 768 C CA . ALA A 1 101 ? 3.777 -1.614 -14.265 1.00 86.75 101 ALA A CA 1
ATOM 769 C C . ALA A 1 101 ? 3.691 -3.132 -14.040 1.00 86.75 101 ALA A C 1
ATOM 771 O O . ALA A 1 101 ? 3.908 -3.902 -14.974 1.00 86.75 101 ALA A O 1
ATOM 772 N N . ILE A 1 102 ? 3.308 -3.555 -12.834 1.00 85.94 102 ILE A N 1
ATOM 773 C CA . ILE A 1 102 ? 3.137 -4.970 -12.483 1.00 85.94 102 ILE A CA 1
ATOM 774 C C . ILE A 1 102 ? 1.940 -5.587 -13.220 1.00 85.94 102 ILE A C 1
ATOM 776 O O . ILE A 1 102 ? 2.068 -6.663 -13.800 1.00 85.94 102 ILE A O 1
ATOM 780 N N . GLU A 1 103 ? 0.803 -4.889 -13.280 1.00 86.19 103 GLU A N 1
ATOM 781 C CA . GLU A 1 103 ? -0.375 -5.324 -14.050 1.00 86.19 103 GLU A CA 1
ATOM 782 C C . GLU A 1 103 ? -0.033 -5.549 -15.534 1.00 86.19 103 GLU A C 1
ATOM 784 O O . GLU A 1 103 ? -0.459 -6.535 -16.136 1.00 86.19 103 GLU A O 1
ATOM 789 N N . ARG A 1 104 ? 0.790 -4.671 -16.127 1.00 86.38 104 ARG A N 1
ATOM 790 C CA . ARG A 1 104 ? 1.269 -4.828 -17.511 1.00 86.38 104 ARG A CA 1
ATOM 791 C C . ARG A 1 104 ? 2.163 -6.051 -17.696 1.00 86.38 104 ARG A C 1
ATOM 793 O O . ARG A 1 104 ? 2.050 -6.716 -18.720 1.00 86.38 104 ARG A O 1
ATOM 800 N N . LEU A 1 105 ? 3.036 -6.359 -16.734 1.00 81.38 105 LEU A N 1
ATOM 801 C CA . LEU A 1 105 ? 3.865 -7.569 -16.791 1.00 81.38 105 LEU A CA 1
ATOM 802 C C . LEU A 1 105 ? 2.994 -8.831 -16.823 1.00 81.38 105 LEU A C 1
ATOM 804 O O . LEU A 1 105 ? 3.218 -9.705 -17.658 1.00 81.38 105 LEU A O 1
ATOM 808 N N . LEU A 1 106 ? 1.963 -8.899 -15.979 1.00 79.06 106 LEU A N 1
ATOM 809 C CA . LEU A 1 106 ? 1.014 -10.016 -15.972 1.00 79.06 106 LEU A CA 1
ATOM 810 C C . LEU A 1 106 ? 0.233 -10.126 -17.288 1.00 79.06 106 LEU A C 1
ATOM 812 O O . LEU A 1 106 ? 0.170 -11.209 -17.866 1.00 79.06 106 LEU A O 1
ATOM 816 N N . GLY A 1 107 ? -0.303 -9.007 -17.789 1.00 73.56 107 GLY A N 1
ATOM 817 C CA . GLY A 1 107 ? -1.041 -8.972 -19.056 1.00 73.56 107 GLY A CA 1
ATOM 818 C C . GLY A 1 107 ? -0.198 -9.361 -20.278 1.00 73.56 107 GLY A C 1
ATOM 819 O O . GLY A 1 107 ? -0.721 -9.933 -21.229 1.00 73.56 107 GLY A O 1
ATOM 820 N N . ASN A 1 108 ? 1.112 -9.107 -20.244 1.00 60.62 108 ASN A N 1
ATOM 821 C CA . ASN A 1 108 ? 2.031 -9.537 -21.299 1.00 60.62 108 ASN A CA 1
ATOM 822 C C . ASN A 1 108 ? 2.415 -11.022 -21.175 1.00 60.62 108 ASN A C 1
ATOM 824 O O . ASN A 1 108 ? 2.639 -11.675 -22.189 1.00 60.62 108 ASN A O 1
ATOM 828 N N . THR A 1 109 ? 2.466 -11.568 -19.956 1.00 56.56 109 THR A N 1
ATOM 829 C CA . THR A 1 109 ? 2.858 -12.968 -19.705 1.00 56.56 109 THR A CA 1
ATOM 830 C C . THR A 1 109 ? 1.764 -13.948 -20.141 1.00 56.56 109 THR A C 1
ATOM 832 O O . THR A 1 109 ? 2.058 -15.013 -20.683 1.00 56.56 109 THR A O 1
ATOM 835 N N . THR A 1 110 ? 0.491 -13.578 -19.972 1.00 53.00 110 THR A N 1
ATOM 836 C CA . THR A 1 110 ? -0.654 -14.357 -20.473 1.00 53.00 110 THR A CA 1
ATOM 837 C C . THR A 1 110 ? -0.728 -14.367 -22.000 1.00 53.00 110 THR A C 1
ATOM 839 O O . THR A 1 110 ? -1.132 -15.372 -22.576 1.00 53.00 110 THR A O 1
ATOM 842 N N . ALA A 1 111 ? -0.286 -13.294 -22.664 1.00 50.34 111 ALA A N 1
ATOM 843 C CA . ALA A 1 111 ? -0.217 -13.226 -24.122 1.00 50.34 111 ALA A CA 1
ATOM 844 C C . ALA A 1 111 ? 0.910 -14.098 -24.707 1.00 50.34 111 ALA A C 1
ATOM 846 O O . ALA A 1 111 ? 0.720 -14.711 -25.751 1.00 50.34 111 ALA A O 1
ATOM 847 N N . THR A 1 112 ? 2.062 -14.201 -24.035 1.00 47.69 112 THR A N 1
ATOM 848 C CA . THR A 1 112 ? 3.184 -15.045 -24.489 1.00 47.69 112 THR A CA 1
ATOM 849 C C . THR A 1 112 ? 3.020 -16.529 -24.162 1.00 47.69 112 THR A C 1
ATOM 851 O O . THR A 1 112 ? 3.644 -17.349 -24.818 1.00 47.69 112 THR A O 1
ATOM 854 N N . ALA A 1 113 ? 2.201 -16.891 -23.169 1.00 45.38 113 ALA A N 1
ATOM 855 C CA . ALA A 1 113 ? 1.893 -18.291 -22.846 1.00 45.38 113 ALA A CA 1
ATOM 856 C C . ALA A 1 113 ? 0.799 -18.906 -23.748 1.00 45.38 113 ALA A C 1
ATOM 858 O O . ALA A 1 113 ? 0.544 -20.105 -23.670 1.00 45.38 113 ALA A O 1
ATOM 859 N N . ALA A 1 114 ? 0.136 -18.086 -24.568 1.00 47.09 114 ALA A N 1
ATOM 860 C CA . ALA A 1 114 ? -0.927 -18.488 -25.491 1.00 47.09 114 ALA A CA 1
ATOM 861 C C . ALA A 1 114 ? -0.450 -18.651 -26.953 1.00 47.09 114 ALA A C 1
ATOM 863 O O . ALA A 1 114 ? -1.284 -18.794 -27.848 1.00 47.09 114 ALA A O 1
ATOM 864 N N . VAL A 1 115 ? 0.868 -18.609 -27.188 1.00 41.47 115 VAL A N 1
ATOM 865 C CA . VAL A 1 115 ? 1.547 -18.831 -28.480 1.00 41.47 115 VAL A CA 1
ATOM 866 C C . VAL A 1 115 ? 2.367 -20.109 -28.386 1.00 41.47 115 VAL A C 1
ATOM 868 O O . VAL A 1 115 ? 2.335 -20.887 -29.363 1.00 41.47 115 VAL A O 1
#

Foldseek 3Di:
DVVVVVVVVVVVVVVVVVVVVVVVVVVVVVVCCVVVVDVVVVVVDDLVVVLVVLVVVLVCCVVVVPWDWDQPQVPCVDPPDPPRRGDTDTPNVVSVVVSVVSVVVVVVVVVVVVD

Radius of gyration: 22.18 Å; chains: 1; bounding box: 54×35×69 Å

Secondary structure (DSSP, 8-state):
-HHHHHHHHHHHHHHHHHHHHHHHHHHHHHHHHHHH--HHHHTT--HHHHHHHHHHHHHHHHHHT---EEETTTTT-SSS-TTSTT-EEEHHHHHHHHHHHHHHHHHHHHHHTT-

Sequence (115 aa):
LSLLKNSSEEYAKRLGGAVILEEELRLARVIMAIFKYPAEMAKNLSIDYVILMLDAAIKICRVKGINPKIKVGEASIVAGNSLVSGIDVEMLRLIEGARRAIERLLGNTTATAAV